Protein AF-A0A8S2VS71-F1 (afdb_monomer)

Nearest PDB structures (foldseek):
  1zvr-assembly1_A  TM=9.811E-01  e=5.058E-03  Homo sapiens
  5gnh-assembly3_B  TM=9.885E-01  e=1.245E-02  Homo sapiens
  5gnh-assembly2_A  TM=9.883E-01  e=1.328E-02  Homo sapiens
  5c16-assembly4_D  TM=9.719E-01  e=1.832E-02  Homo sapiens

pLDDT: mean 90.44, std 6.62, range [66.88, 97.38]

Sequence (92 aa):
YWLNELNKLISVPLCLDNLFAFKFALSKTNQERSLRDRFNDEFTRLQLDSYPWRLTEINRKYELCTSYPEFCIVPSAITDDELFEVAKFRSY

Structure (mmCIF, N/CA/C/O backbone):
data_AF-A0A8S2VS71-F1
#
_entry.id   AF-A0A8S2VS71-F1
#
loop_
_atom_site.group_PDB
_atom_site.id
_atom_site.type_symbol
_atom_site.label_atom_id
_atom_site.label_alt_id
_atom_site.label_comp_id
_atom_site.label_asym_id
_atom_site.label_entity_id
_atom_site.label_seq_id
_atom_site.pdbx_PDB_ins_code
_atom_site.Cartn_x
_atom_site.Cartn_y
_atom_site.Cartn_z
_atom_site.occupancy
_atom_site.B_iso_or_equiv
_atom_site.auth_seq_id
_atom_site.auth_comp_id
_atom_site.auth_asym_id
_atom_site.auth_atom_id
_atom_site.pdbx_PDB_model_num
ATOM 1 N N . TYR A 1 1 ? 22.774 5.960 -40.030 1.00 73.81 1 TYR A N 1
ATOM 2 C CA . TYR A 1 1 ? 22.949 4.765 -39.180 1.00 73.81 1 TYR A CA 1
ATOM 3 C C . TYR A 1 1 ? 22.589 5.073 -37.724 1.00 73.81 1 TYR A C 1
ATOM 5 O O . TYR A 1 1 ? 21.568 4.583 -37.271 1.00 73.81 1 TYR A O 1
ATOM 13 N N . TRP A 1 2 ? 23.295 5.982 -37.039 1.00 83.38 2 TRP A N 1
ATOM 14 C CA . TRP A 1 2 ? 23.028 6.340 -35.630 1.00 83.38 2 TRP A CA 1
ATOM 15 C C . TRP A 1 2 ? 21.657 6.963 -35.323 1.00 83.38 2 TRP A C 1
ATOM 17 O O . TRP A 1 2 ? 21.066 6.627 -34.305 1.00 83.38 2 TRP A O 1
ATOM 27 N N . LEU A 1 3 ? 21.123 7.823 -36.199 1.00 87.75 3 LEU A N 1
ATOM 28 C CA . LEU A 1 3 ? 19.816 8.468 -35.986 1.00 87.75 3 LEU A CA 1
ATOM 29 C C . LEU A 1 3 ? 18.673 7.447 -35.843 1.00 87.75 3 LEU A C 1
ATOM 31 O O . LEU A 1 3 ? 17.806 7.597 -34.990 1.00 87.75 3 LEU A O 1
ATOM 35 N N . ASN A 1 4 ? 18.696 6.383 -36.649 1.00 86.56 4 ASN A N 1
ATOM 36 C CA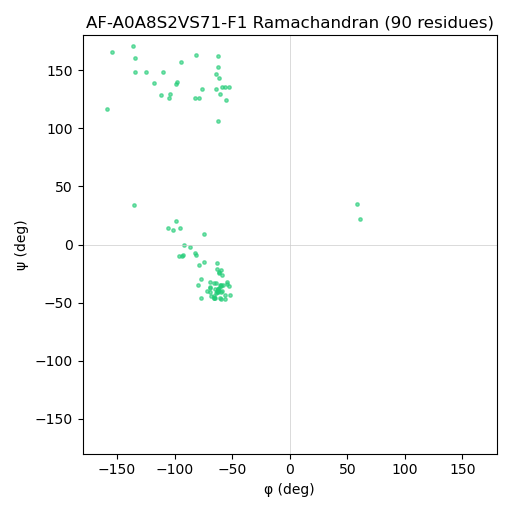 . ASN A 1 4 ? 17.670 5.341 -36.603 1.00 86.56 4 ASN A CA 1
ATOM 37 C C . ASN A 1 4 ? 17.763 4.514 -35.320 1.00 86.56 4 ASN A C 1
ATOM 39 O O . ASN A 1 4 ? 16.733 4.155 -34.761 1.00 86.56 4 ASN A O 1
ATOM 43 N N . GLU A 1 5 ? 18.975 4.238 -34.838 1.00 84.50 5 GLU A N 1
ATOM 44 C CA . GLU A 1 5 ? 19.170 3.535 -33.567 1.00 84.50 5 GLU A CA 1
ATOM 45 C C . GLU A 1 5 ? 18.757 4.395 -32.370 1.00 84.50 5 GLU A C 1
ATOM 47 O O . GLU A 1 5 ? 18.069 3.912 -31.475 1.00 84.50 5 GLU A O 1
ATOM 52 N N . LEU A 1 6 ? 19.075 5.692 -32.390 1.00 84.00 6 LEU A N 1
ATOM 53 C CA . LEU A 1 6 ? 18.588 6.630 -31.379 1.00 84.00 6 LEU A CA 1
ATOM 54 C C . LEU A 1 6 ? 17.059 6.692 -31.358 1.00 84.00 6 LEU A C 1
ATOM 56 O O . LEU A 1 6 ? 16.470 6.553 -30.290 1.00 84.00 6 LEU A O 1
ATOM 60 N N . ASN A 1 7 ? 16.420 6.816 -32.525 1.00 86.12 7 ASN A N 1
ATOM 61 C CA . ASN A 1 7 ? 14.961 6.852 -32.634 1.00 86.12 7 ASN A CA 1
ATOM 62 C C . ASN A 1 7 ? 14.293 5.585 -32.080 1.00 86.12 7 ASN A C 1
ATOM 64 O O . ASN A 1 7 ? 13.234 5.691 -31.471 1.00 86.12 7 ASN A O 1
ATOM 68 N N . LYS A 1 8 ? 14.913 4.406 -32.221 1.00 82.38 8 LYS A N 1
ATOM 69 C CA . LYS A 1 8 ? 14.418 3.157 -31.610 1.00 82.38 8 LYS A CA 1
ATOM 70 C C . LYS A 1 8 ? 14.552 3.136 -30.084 1.00 82.38 8 LYS A C 1
ATOM 72 O O . LYS A 1 8 ? 13.744 2.503 -29.415 1.00 82.38 8 LYS A O 1
ATOM 77 N N . LEU A 1 9 ? 15.577 3.783 -29.525 1.00 82.00 9 LEU A N 1
ATOM 78 C CA . LEU A 1 9 ? 15.804 3.816 -28.074 1.00 82.00 9 LEU A CA 1
ATOM 79 C C . LEU A 1 9 ? 14.911 4.832 -27.357 1.00 82.00 9 LEU A C 1
ATOM 81 O O . LEU A 1 9 ? 14.509 4.583 -26.224 1.00 82.00 9 LEU A O 1
ATOM 85 N N . ILE A 1 10 ? 14.619 5.964 -28.002 1.00 83.94 10 ILE A N 1
ATOM 86 C CA . ILE A 1 10 ? 13.784 7.031 -27.425 1.00 83.94 10 ILE A CA 1
ATOM 87 C C . ILE A 1 10 ? 12.300 6.896 -27.786 1.00 83.94 10 ILE A C 1
ATOM 89 O O . ILE A 1 10 ? 11.477 7.646 -27.262 1.00 83.94 10 ILE A O 1
ATOM 93 N N . SER A 1 11 ? 11.946 5.984 -28.698 1.00 87.38 11 SER A N 1
ATOM 94 C CA . SER A 1 11 ? 10.550 5.734 -29.051 1.00 87.38 11 SER A CA 1
ATOM 95 C C . SER A 1 11 ? 9.752 5.226 -27.855 1.00 87.38 11 SER A C 1
ATOM 97 O O . SER A 1 11 ? 10.291 4.561 -26.970 1.00 87.38 11 SER A O 1
ATOM 99 N N . VAL A 1 12 ? 8.446 5.494 -27.870 1.00 89.12 12 VAL A N 1
ATOM 100 C CA . VAL A 1 12 ? 7.519 4.990 -26.854 1.00 89.12 12 VAL A CA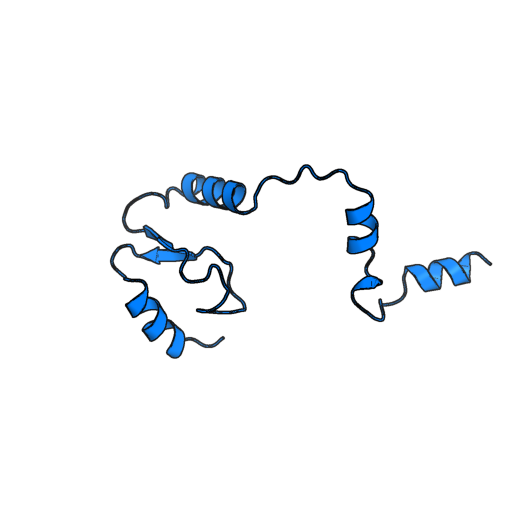 1
ATOM 101 C C . VAL A 1 12 ? 7.623 3.457 -26.783 1.00 89.12 12 VAL A C 1
ATOM 103 O O . VAL A 1 12 ? 7.458 2.792 -27.809 1.00 89.12 12 VAL A O 1
ATOM 106 N N . PRO A 1 13 ? 7.896 2.880 -25.601 1.00 88.62 13 PRO A N 1
ATOM 107 C CA . PRO A 1 13 ? 7.980 1.436 -25.429 1.00 88.62 13 PRO A CA 1
ATOM 108 C C . PRO A 1 13 ? 6.654 0.764 -25.792 1.00 88.62 13 PRO A C 1
ATOM 110 O O . PRO A 1 13 ? 5.600 1.142 -25.289 1.00 88.62 13 PRO A O 1
ATOM 113 N N . LEU A 1 14 ? 6.709 -0.259 -26.645 1.00 87.75 14 LEU A N 1
ATOM 114 C CA . LEU A 1 14 ? 5.516 -0.986 -27.104 1.00 87.75 14 LEU A CA 1
ATOM 115 C C . LEU A 1 14 ? 4.988 -2.006 -26.080 1.00 87.75 14 LEU A C 1
ATOM 117 O O . LEU A 1 14 ? 3.856 -2.465 -26.190 1.00 87.75 14 LEU A O 1
ATOM 121 N N . CYS A 1 15 ? 5.811 -2.379 -25.099 1.00 88.81 15 CYS A N 1
ATOM 122 C CA . CYS A 1 15 ? 5.457 -3.270 -23.998 1.00 88.81 15 CYS A CA 1
ATOM 123 C C . CYS A 1 15 ? 6.354 -2.985 -22.785 1.00 88.81 15 CYS A C 1
ATOM 125 O O . CYS A 1 15 ? 7.382 -2.311 -22.914 1.00 88.81 15 CYS A O 1
ATOM 127 N N . LEU A 1 16 ? 5.973 -3.506 -21.614 1.00 90.38 16 LEU A N 1
ATOM 128 C CA . LEU A 1 16 ? 6.696 -3.281 -20.359 1.00 90.38 16 LEU A CA 1
ATOM 129 C C . LEU A 1 16 ? 8.170 -3.691 -20.458 1.00 90.38 16 LEU A C 1
ATOM 131 O O . LEU A 1 16 ? 9.030 -2.905 -20.077 1.00 90.38 16 LEU A O 1
ATOM 135 N N . ASP A 1 17 ? 8.475 -4.839 -21.064 1.00 88.62 17 ASP A N 1
ATOM 136 C CA . ASP A 1 17 ? 9.847 -5.364 -21.181 1.00 88.62 17 ASP A CA 1
ATOM 137 C C . ASP A 1 17 ? 10.806 -4.430 -21.940 1.00 88.62 17 ASP A C 1
ATOM 139 O O . ASP A 1 17 ? 12.027 -4.489 -21.772 1.00 88.62 17 ASP A O 1
ATOM 143 N N . ASN A 1 18 ? 10.262 -3.532 -22.767 1.00 88.12 18 ASN A N 1
ATOM 144 C CA . ASN A 1 18 ? 11.047 -2.554 -23.514 1.00 88.12 18 ASN A CA 1
ATOM 145 C C . ASN A 1 18 ? 11.418 -1.313 -22.691 1.00 88.12 18 ASN A C 1
ATOM 147 O O . ASN A 1 18 ? 12.210 -0.493 -23.161 1.00 88.12 18 ASN A O 1
ATOM 151 N N . LEU A 1 19 ? 10.887 -1.158 -21.473 1.00 89.69 19 LEU A N 1
ATOM 152 C CA . LEU A 1 19 ? 11.250 -0.054 -20.591 1.00 89.69 19 LEU A CA 1
ATOM 153 C C . LEU A 1 19 ? 12.727 -0.147 -20.190 1.00 89.69 19 LEU A C 1
ATOM 155 O O . LEU A 1 19 ? 13.2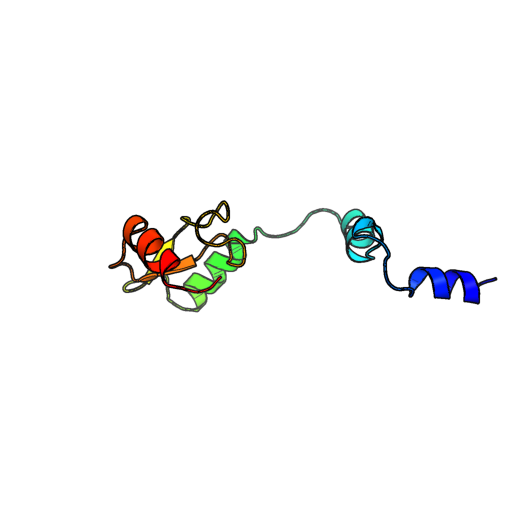24 -1.187 -19.754 1.00 89.69 19 LEU A O 1
ATOM 159 N N . PHE A 1 20 ? 13.421 0.992 -20.266 1.00 88.25 20 PHE A N 1
ATOM 160 C CA . PHE A 1 20 ? 14.815 1.119 -19.831 1.00 88.25 20 PHE A CA 1
ATOM 161 C C . PHE A 1 20 ? 15.028 0.622 -18.391 1.00 88.25 20 PHE A C 1
ATOM 163 O O . PHE A 1 20 ? 16.055 0.008 -18.103 1.00 88.25 20 PHE A O 1
ATOM 170 N N . ALA A 1 21 ? 14.039 0.835 -17.515 1.00 89.12 21 ALA A N 1
ATOM 171 C CA . ALA A 1 21 ? 14.080 0.445 -16.109 1.00 89.12 21 ALA A CA 1
ATOM 172 C C . ALA A 1 21 ? 14.448 -1.036 -15.901 1.00 89.12 21 ALA A C 1
ATOM 174 O O . ALA A 1 21 ? 15.311 -1.325 -15.076 1.00 89.12 21 ALA A O 1
ATOM 175 N N . 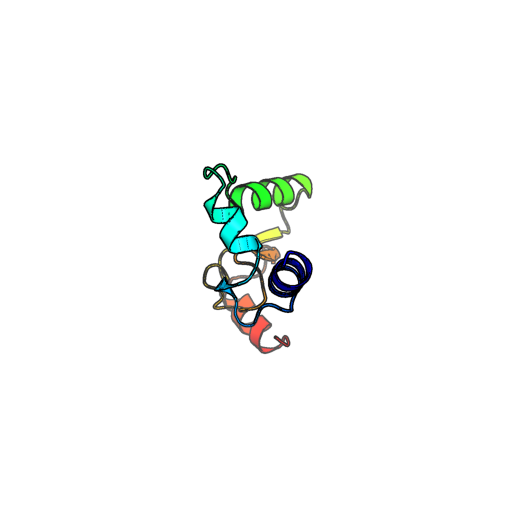PHE A 1 22 ? 13.879 -1.965 -16.682 1.00 88.50 22 PHE A N 1
ATOM 176 C CA . PHE A 1 22 ? 14.170 -3.399 -16.540 1.00 88.50 22 PHE A CA 1
ATOM 177 C C . PHE A 1 22 ? 15.602 -3.741 -16.953 1.00 88.50 22 PHE A C 1
ATOM 179 O O . PHE A 1 22 ? 16.311 -4.435 -16.227 1.00 88.50 22 PHE A O 1
ATOM 186 N N . LYS A 1 23 ? 16.072 -3.195 -18.081 1.00 88.12 23 LYS A N 1
ATOM 187 C CA . LYS A 1 23 ? 17.456 -3.394 -18.549 1.00 88.12 23 LYS A CA 1
ATOM 188 C C . LYS A 1 23 ? 18.471 -2.827 -17.557 1.00 88.12 23 LYS A C 1
ATOM 190 O O . LYS A 1 23 ? 19.501 -3.445 -17.301 1.00 88.12 23 LYS A O 1
ATOM 195 N N . PHE A 1 24 ? 18.166 -1.664 -16.984 1.00 87.81 24 PHE A N 1
ATOM 196 C CA . PHE A 1 24 ? 18.991 -1.045 -15.956 1.00 87.81 24 PHE A CA 1
ATOM 197 C C . PHE A 1 24 ? 19.017 -1.876 -14.669 1.00 87.81 24 PHE A C 1
ATOM 199 O O . PHE A 1 24 ? 20.101 -2.116 -14.140 1.00 87.81 24 PHE A O 1
ATOM 206 N N . ALA A 1 25 ? 17.866 -2.358 -14.195 1.00 87.19 25 ALA A N 1
ATOM 207 C CA . ALA A 1 25 ? 17.781 -3.170 -12.982 1.00 87.19 25 ALA A CA 1
ATOM 208 C C . ALA A 1 25 ? 18.616 -4.458 -13.086 1.00 87.19 25 ALA A C 1
ATOM 210 O O . ALA A 1 25 ? 19.351 -4.781 -12.158 1.00 87.19 25 ALA A O 1
ATOM 211 N N . LEU A 1 26 ? 18.604 -5.131 -14.245 1.00 86.56 26 LEU A N 1
ATOM 212 C CA . LEU A 1 26 ? 19.433 -6.319 -14.504 1.00 86.56 26 LEU A CA 1
ATOM 213 C C . LEU A 1 26 ? 20.945 -6.048 -14.422 1.00 86.56 26 LEU A C 1
ATOM 215 O O . LEU A 1 26 ? 21.723 -6.964 -14.172 1.00 86.56 26 LEU A O 1
ATOM 219 N N . SER A 1 27 ? 21.374 -4.800 -14.638 1.00 86.25 27 SER A N 1
ATOM 220 C CA . SER A 1 27 ? 22.788 -4.410 -14.553 1.00 86.25 27 SER A CA 1
ATOM 221 C C . SER A 1 27 ? 23.275 -4.144 -13.122 1.00 86.25 27 SER A C 1
ATOM 223 O O . SER A 1 27 ? 24.473 -3.946 -12.911 1.00 86.25 27 SER A O 1
ATOM 225 N N . LYS A 1 28 ? 22.369 -4.099 -12.134 1.00 83.62 28 LYS A N 1
ATOM 226 C CA . LYS A 1 28 ? 22.689 -3.780 -10.738 1.00 83.62 28 LYS A CA 1
ATOM 227 C C . LYS A 1 28 ? 22.845 -5.045 -9.895 1.00 83.62 28 LYS A C 1
ATOM 229 O O . LYS A 1 28 ? 22.068 -5.985 -10.003 1.00 83.62 28 LYS A O 1
ATOM 234 N N . THR A 1 29 ? 23.833 -5.050 -8.999 1.00 77.56 29 THR A N 1
ATOM 235 C CA . THR A 1 29 ? 23.941 -6.050 -7.928 1.00 77.56 29 THR A CA 1
ATOM 236 C C . THR A 1 29 ? 22.971 -5.686 -6.809 1.00 77.56 29 THR A C 1
ATOM 238 O O . THR A 1 29 ? 22.995 -4.557 -6.322 1.00 77.56 29 THR A O 1
ATOM 241 N N . ASN A 1 30 ? 22.112 -6.629 -6.425 1.00 69.62 30 ASN A N 1
ATOM 242 C CA . ASN A 1 30 ? 20.994 -6.393 -5.515 1.00 69.62 30 ASN A CA 1
ATOM 243 C C . ASN A 1 30 ? 21.486 -5.948 -4.124 1.00 69.62 30 ASN A C 1
ATOM 245 O O . ASN A 1 30 ? 22.023 -6.744 -3.357 1.00 69.62 30 ASN A O 1
ATOM 249 N N . GLN A 1 31 ? 21.313 -4.663 -3.817 1.00 66.88 31 GLN A N 1
ATOM 250 C CA . GLN A 1 31 ? 21.635 -4.048 -2.525 1.00 66.88 31 GLN A CA 1
ATOM 251 C C . GLN A 1 31 ? 20.492 -3.128 -2.068 1.00 66.88 31 GLN A C 1
ATOM 253 O O . GLN A 1 31 ? 20.705 -2.078 -1.465 1.00 66.88 31 GLN A O 1
ATOM 258 N N . GLU A 1 32 ? 19.253 -3.490 -2.391 1.00 71.62 32 GLU A N 1
ATOM 259 C CA . GLU A 1 32 ? 18.100 -2.705 -1.968 1.00 71.62 32 GLU A CA 1
ATOM 260 C C . GLU A 1 32 ? 17.701 -3.067 -0.535 1.00 71.62 32 GLU A C 1
ATOM 262 O O . GLU A 1 32 ? 17.489 -4.232 -0.198 1.00 71.62 32 GL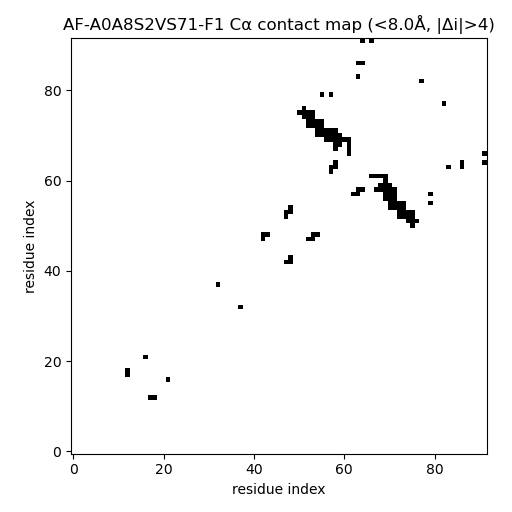U A O 1
ATOM 267 N N . ARG A 1 33 ? 17.607 -2.048 0.327 1.00 72.88 33 ARG A N 1
ATOM 268 C CA . ARG A 1 33 ? 16.970 -2.182 1.642 1.00 72.88 33 ARG A CA 1
ATOM 269 C C . ARG A 1 33 ? 15.502 -2.556 1.459 1.00 72.88 33 ARG A C 1
ATOM 271 O O . ARG A 1 33 ? 14.847 -2.030 0.557 1.00 72.88 33 ARG A O 1
ATOM 278 N N . SER A 1 34 ? 14.984 -3.403 2.348 1.00 85.44 34 SER A N 1
ATOM 279 C CA . SER A 1 34 ? 13.582 -3.816 2.315 1.00 85.44 34 SER A CA 1
ATOM 280 C C . SER A 1 34 ? 12.662 -2.595 2.361 1.00 85.44 34 SER A C 1
ATOM 282 O O . SER A 1 34 ? 12.865 -1.680 3.162 1.00 85.44 34 SER A O 1
ATOM 284 N N . LEU A 1 35 ? 11.621 -2.586 1.522 1.00 83.62 35 LEU A N 1
ATOM 285 C CA . LEU A 1 35 ? 10.574 -1.557 1.555 1.00 83.62 35 LEU A CA 1
ATOM 286 C C . L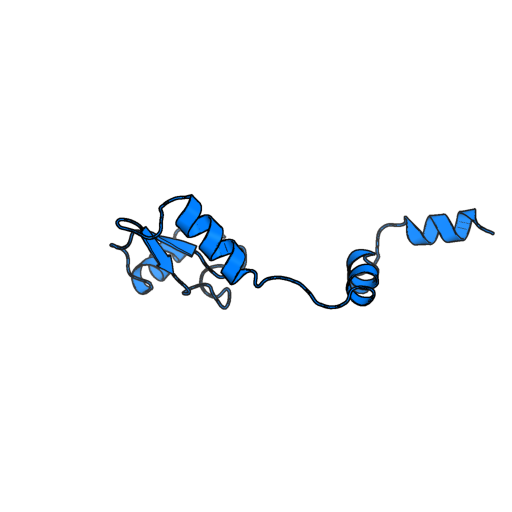EU A 1 35 ? 9.955 -1.434 2.951 1.00 83.62 35 LEU A C 1
ATOM 288 O O . LEU A 1 35 ? 9.643 -0.329 3.388 1.00 83.62 35 LEU A O 1
ATOM 292 N N . ARG A 1 36 ? 9.853 -2.562 3.664 1.00 86.50 36 ARG A N 1
ATOM 293 C CA . ARG A 1 36 ? 9.367 -2.626 5.043 1.00 86.50 36 ARG A CA 1
ATOM 294 C C . ARG A 1 36 ? 10.261 -1.851 6.006 1.00 86.50 36 ARG A C 1
ATOM 296 O O . ARG A 1 36 ? 9.744 -1.160 6.874 1.00 86.50 36 ARG A O 1
ATOM 303 N N . ASP A 1 37 ? 11.579 -1.934 5.839 1.00 89.81 37 ASP A N 1
ATOM 304 C CA . ASP A 1 37 ? 12.521 -1.220 6.705 1.00 89.81 37 ASP A CA 1
ATOM 305 C C . ASP A 1 37 ? 12.368 0.288 6.506 1.00 89.81 37 ASP A C 1
ATOM 307 O O . ASP A 1 37 ? 12.199 1.019 7.474 1.00 89.81 37 ASP A O 1
ATOM 311 N N . ARG A 1 38 ? 12.293 0.743 5.245 1.00 89.69 38 ARG A N 1
ATOM 312 C CA . ARG A 1 38 ? 12.054 2.165 4.940 1.00 89.69 38 ARG A CA 1
ATOM 313 C C . ARG A 1 38 ? 10.710 2.659 5.471 1.00 89.69 38 ARG A C 1
ATOM 315 O O . ARG A 1 38 ? 10.609 3.796 5.915 1.00 89.69 38 ARG A O 1
ATOM 322 N N . PHE A 1 39 ? 9.680 1.819 5.407 1.00 92.00 39 PHE A N 1
ATOM 323 C CA . PHE A 1 39 ? 8.373 2.149 5.959 1.00 92.00 39 PHE A CA 1
ATOM 324 C C . PHE A 1 39 ? 8.433 2.301 7.484 1.00 92.00 39 PHE A C 1
ATOM 326 O O . PHE A 1 39 ? 7.918 3.281 8.013 1.00 92.00 39 PHE A O 1
ATOM 333 N N . ASN A 1 40 ? 9.081 1.366 8.184 1.00 91.44 40 ASN A N 1
ATOM 334 C CA . ASN A 1 40 ? 9.236 1.424 9.638 1.00 91.44 40 ASN A CA 1
ATOM 335 C C . ASN A 1 40 ? 10.054 2.645 10.077 1.00 91.44 40 ASN A C 1
ATOM 337 O O . ASN A 1 40 ? 9.674 3.308 11.039 1.00 91.44 40 ASN A O 1
ATOM 341 N N . ASP A 1 41 ? 11.119 2.982 9.341 1.00 93.31 41 ASP A N 1
ATOM 342 C CA . ASP A 1 41 ? 11.903 4.196 9.583 1.00 93.31 41 ASP A CA 1
ATOM 343 C C . ASP A 1 41 ? 11.001 5.442 9.528 1.00 93.31 41 ASP A C 1
ATOM 345 O O . ASP A 1 41 ? 11.036 6.278 10.431 1.00 93.31 41 ASP A O 1
ATOM 349 N N . GLU A 1 42 ? 10.141 5.549 8.509 1.00 94.94 42 GLU A N 1
ATOM 350 C CA . GLU A 1 42 ? 9.201 6.668 8.370 1.00 94.94 42 GLU A CA 1
ATOM 351 C C . GLU A 1 4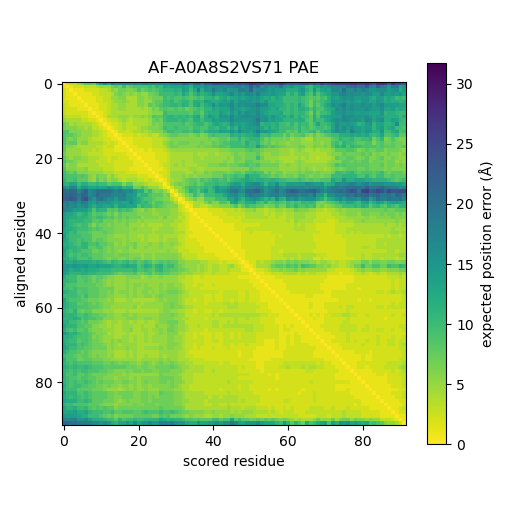2 ? 8.088 6.651 9.427 1.00 94.94 42 GLU A C 1
ATOM 353 O O . GLU A 1 42 ? 7.706 7.706 9.936 1.00 94.94 42 GLU A O 1
ATOM 358 N N . PHE A 1 43 ? 7.602 5.468 9.804 1.00 94.62 43 PHE A N 1
ATOM 359 C CA . PHE A 1 43 ? 6.597 5.288 10.851 1.00 94.62 43 PHE A CA 1
ATOM 360 C C . PHE A 1 43 ? 7.093 5.814 12.205 1.00 94.62 43 PHE A C 1
ATOM 362 O O . PHE A 1 43 ? 6.397 6.596 12.860 1.00 94.62 43 PHE A O 1
ATOM 369 N N . THR A 1 44 ? 8.332 5.477 12.574 1.00 94.50 44 THR A N 1
ATOM 370 C CA . THR A 1 44 ? 8.991 5.995 13.780 1.00 94.50 44 THR A CA 1
ATOM 371 C C . THR A 1 44 ? 9.384 7.467 13.632 1.00 94.50 44 THR A C 1
ATOM 373 O O . THR A 1 44 ? 9.182 8.246 14.563 1.00 94.50 44 THR A O 1
ATOM 376 N N . ARG A 1 45 ? 9.888 7.906 12.466 1.00 96.19 45 ARG A N 1
ATOM 377 C CA . ARG A 1 45 ? 10.242 9.321 12.218 1.00 96.19 45 ARG A CA 1
ATOM 378 C C . ARG A 1 45 ? 9.047 10.254 12.426 1.00 96.19 45 ARG A C 1
ATOM 380 O O . ARG A 1 45 ? 9.224 11.384 12.879 1.00 96.19 45 ARG A O 1
ATOM 387 N N . LEU A 1 46 ? 7.846 9.785 12.089 1.00 96.44 46 LEU A N 1
ATOM 388 C CA . LEU A 1 46 ? 6.587 10.507 12.270 1.00 96.44 46 LEU A CA 1
ATOM 389 C C . LEU A 1 46 ? 5.947 10.309 13.655 1.00 96.44 46 LEU A C 1
ATOM 391 O O . LEU A 1 46 ? 4.918 10.928 13.913 1.00 96.44 46 LEU A O 1
ATOM 395 N N . GLN A 1 47 ? 6.545 9.497 14.535 1.00 94.88 47 GLN A N 1
ATOM 396 C CA . GLN A 1 47 ? 6.038 9.186 15.883 1.00 94.88 47 GLN A CA 1
ATOM 397 C C . GLN A 1 47 ? 4.633 8.562 15.865 1.00 94.88 47 GLN A C 1
ATOM 399 O O . GLN A 1 47 ? 3.797 8.819 16.732 1.00 94.88 47 GLN A O 1
ATOM 404 N N . LEU A 1 48 ? 4.360 7.752 14.839 1.00 95.56 48 LEU A N 1
ATOM 405 C CA . LEU A 1 48 ? 3.089 7.044 14.671 1.00 95.56 48 LEU A CA 1
ATOM 406 C C . LEU A 1 48 ? 3.124 5.639 15.291 1.00 95.56 48 LEU A C 1
ATOM 408 O O . LEU A 1 48 ? 2.119 4.937 15.283 1.00 95.56 48 LEU A O 1
ATOM 412 N N . ASP A 1 49 ? 4.258 5.244 15.867 1.00 89.88 49 ASP A N 1
ATOM 413 C CA . ASP A 1 49 ? 4.508 3.973 16.552 1.00 89.88 49 ASP A CA 1
ATOM 414 C C . ASP A 1 49 ? 3.860 3.867 17.942 1.00 89.88 49 ASP A C 1
ATOM 416 O O . ASP A 1 49 ? 4.089 2.905 18.677 1.00 89.88 49 ASP A O 1
ATOM 420 N N . SER A 1 50 ? 3.001 4.825 18.292 1.00 89.62 50 SER A N 1
ATOM 421 C CA . SER A 1 50 ? 2.261 4.864 19.549 1.00 89.62 50 SER A CA 1
ATOM 422 C C . SER A 1 50 ? 0.789 5.249 19.347 1.00 89.62 50 SER A C 1
ATOM 424 O O . SER A 1 50 ? 0.349 5.624 18.257 1.00 89.62 50 SER A O 1
ATOM 426 N N . TYR A 1 51 ? -0.007 5.130 20.416 1.00 92.19 51 TYR A N 1
ATOM 427 C CA . TYR A 1 51 ? -1.424 5.503 20.413 1.00 92.19 51 TYR A CA 1
ATOM 428 C C . TYR A 1 51 ? -1.616 6.947 19.899 1.00 92.19 51 TYR A C 1
ATOM 430 O O . TYR A 1 51 ? -0.895 7.840 20.345 1.00 92.19 51 TYR A O 1
ATOM 438 N N . PRO A 1 52 ? -2.600 7.221 19.018 1.00 95.25 52 PRO A N 1
ATOM 439 C CA . PRO A 1 52 ? -3.757 6.387 18.680 1.00 95.25 52 PRO A CA 1
ATOM 440 C C . PRO A 1 52 ? -3.608 5.566 17.394 1.00 95.25 52 PRO A C 1
ATOM 442 O O . PRO A 1 52 ? -4.629 5.188 16.823 1.00 95.25 52 PRO A O 1
ATOM 445 N N . TRP A 1 53 ? -2.389 5.318 16.911 1.00 96.81 53 TRP A N 1
ATOM 446 C CA . TRP A 1 53 ? -2.153 4.672 15.619 1.00 96.81 53 TRP A CA 1
ATOM 447 C C . TRP A 1 53 ? -1.590 3.257 15.764 1.00 96.81 53 TRP A C 1
ATOM 449 O O . TRP A 1 53 ? -0.865 2.935 16.707 1.00 96.81 53 TRP A O 1
ATOM 459 N N . ARG A 1 54 ? -1.933 2.394 14.805 1.00 95.25 54 ARG A N 1
ATOM 460 C CA . ARG A 1 54 ? -1.335 1.069 14.638 1.00 95.25 54 ARG A CA 1
ATOM 461 C C . ARG A 1 54 ? -0.997 0.821 13.176 1.00 95.25 54 ARG A C 1
ATOM 463 O O . ARG A 1 54 ? -1.703 1.267 12.270 1.00 95.25 54 ARG A O 1
ATOM 470 N N . LEU A 1 55 ? 0.054 0.043 12.964 1.00 94.56 55 LEU A N 1
ATOM 471 C CA . LEU A 1 55 ? 0.340 -0.565 11.675 1.00 94.56 55 LEU A CA 1
ATOM 472 C C . LEU A 1 55 ? -0.611 -1.750 11.452 1.00 94.56 55 LEU A C 1
ATOM 474 O O . LEU A 1 55 ? -0.791 -2.576 12.347 1.00 94.56 55 LEU A O 1
ATOM 478 N N . THR A 1 56 ? -1.205 -1.845 10.265 1.00 94.56 56 THR A N 1
ATOM 479 C CA . THR A 1 56 ? -1.949 -3.026 9.816 1.00 94.56 56 THR A CA 1
ATOM 480 C C . THR A 1 56 ? -1.303 -3.633 8.572 1.00 94.56 56 THR A C 1
ATOM 482 O O . THR A 1 56 ? -0.869 -2.919 7.664 1.00 94.56 56 THR A O 1
ATOM 485 N N . GLU A 1 57 ? -1.244 -4.967 8.544 1.00 95.19 57 GLU A N 1
ATOM 486 C CA . GLU A 1 57 ? -0.798 -5.770 7.397 1.00 95.19 57 GLU A CA 1
ATOM 487 C C .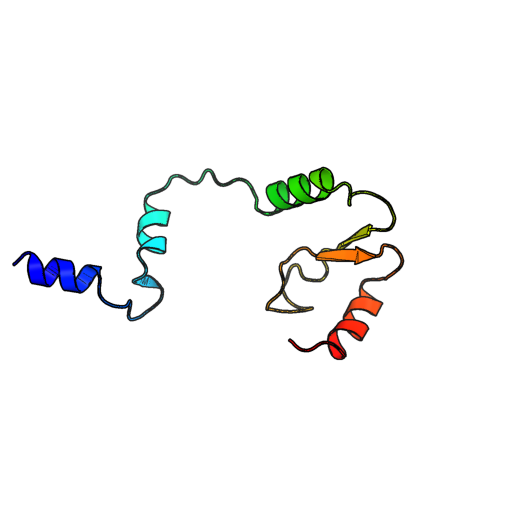 GLU A 1 57 ? -1.994 -6.368 6.624 1.00 95.19 57 GLU A C 1
ATOM 489 O O . GLU A 1 57 ? -1.809 -7.231 5.767 1.00 95.19 57 GLU A O 1
ATOM 494 N N . ILE A 1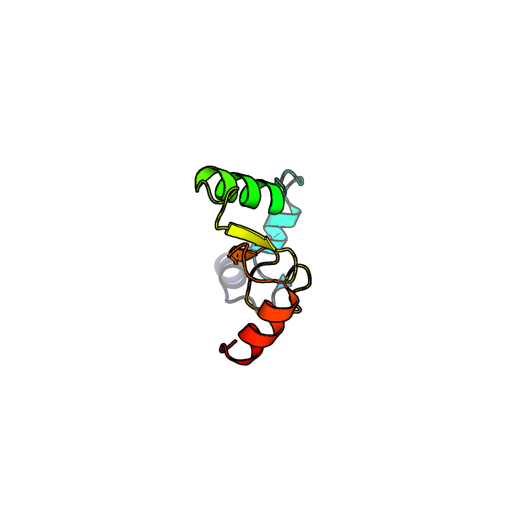 58 ? -3.226 -5.914 6.900 1.00 96.25 58 ILE A N 1
ATOM 495 C CA . ILE A 1 58 ? -4.459 -6.411 6.260 1.00 96.25 58 ILE A CA 1
ATOM 496 C C . ILE A 1 58 ? -4.410 -6.334 4.726 1.00 96.25 58 ILE A C 1
ATOM 498 O O . ILE A 1 58 ? -4.954 -7.192 4.038 1.00 96.25 58 ILE A O 1
ATOM 502 N N . ASN A 1 59 ? -3.710 -5.336 4.174 1.00 96.19 59 ASN A N 1
ATOM 503 C CA . ASN A 1 59 ? -3.572 -5.151 2.732 1.00 96.19 59 ASN A CA 1
ATOM 504 C C . ASN A 1 59 ? -2.284 -5.762 2.160 1.00 96.19 59 ASN A C 1
ATOM 506 O O . ASN A 1 59 ? -1.933 -5.482 1.017 1.00 96.19 59 ASN A O 1
ATOM 510 N N . ARG A 1 60 ? -1.571 -6.623 2.901 1.00 95.31 60 ARG A N 1
ATOM 511 C CA . ARG A 1 60 ? -0.284 -7.192 2.458 1.00 95.31 60 ARG A CA 1
ATOM 512 C C . ARG A 1 60 ? -0.376 -7.970 1.143 1.00 95.31 60 ARG A C 1
ATOM 514 O O . ARG A 1 60 ? 0.607 -8.087 0.422 1.00 95.31 60 ARG A O 1
ATOM 521 N N . LYS A 1 61 ? -1.554 -8.515 0.839 1.00 95.88 61 LYS A N 1
ATOM 522 C CA . LYS A 1 61 ? -1.859 -9.204 -0.424 1.00 95.88 61 LYS A CA 1
ATOM 523 C C . LYS A 1 61 ? -2.748 -8.386 -1.358 1.00 95.88 61 LYS A C 1
ATOM 525 O O . LYS A 1 61 ? -3.288 -8.943 -2.307 1.00 95.88 61 LYS A O 1
ATOM 530 N N . TYR A 1 62 ? -2.903 -7.090 -1.092 1.00 95.62 62 TYR A N 1
ATOM 531 C CA . TYR A 1 62 ? -3.738 -6.181 -1.873 1.00 95.62 62 TYR A CA 1
ATOM 532 C C . TYR A 1 62 ? -5.234 -6.563 -1.893 1.00 95.62 62 TYR A C 1
ATOM 534 O O . TYR A 1 62 ? -5.968 -6.174 -2.797 1.00 95.62 62 TYR A O 1
ATOM 542 N N . GLU A 1 63 ? -5.690 -7.338 -0.901 1.00 94.00 63 GLU A N 1
ATOM 543 C CA . GLU A 1 63 ? -7.068 -7.847 -0.806 1.00 94.00 63 GLU A CA 1
ATOM 544 C C . GLU A 1 63 ? -8.061 -6.780 -0.317 1.00 94.00 63 GLU A C 1
ATOM 546 O O . GLU A 1 63 ? -9.229 -6.814 -0.698 1.00 94.00 63 GLU A O 1
ATOM 551 N N . LEU A 1 64 ? -7.607 -5.823 0.504 1.00 94.81 64 LEU A N 1
ATOM 552 C CA . LEU A 1 64 ? -8.441 -4.712 0.969 1.00 94.81 64 LEU A CA 1
ATOM 553 C C . LEU A 1 64 ? -8.604 -3.657 -0.135 1.00 94.81 64 LEU A C 1
ATOM 555 O O . LEU A 1 64 ? -9.708 -3.172 -0.371 1.00 94.81 64 LEU A O 1
ATOM 559 N N . CYS A 1 65 ? -7.502 -3.291 -0.796 1.00 95.00 65 CYS A N 1
ATOM 560 C CA . CYS A 1 65 ? -7.474 -2.358 -1.917 1.00 95.00 65 CYS A CA 1
ATOM 561 C C . CYS A 1 65 ? -6.194 -2.553 -2.752 1.00 95.00 65 CYS A C 1
ATOM 563 O O . CYS A 1 65 ? -5.081 -2.286 -2.293 1.00 95.00 65 CYS A O 1
ATOM 565 N N . THR A 1 66 ? -6.359 -2.957 -4.011 1.00 95.62 66 THR A N 1
ATOM 566 C CA . THR A 1 66 ? -5.297 -3.134 -5.010 1.00 95.62 66 THR A CA 1
ATOM 567 C C . THR A 1 66 ? -4.515 -1.879 -5.412 1.00 95.62 66 THR A C 1
ATOM 569 O O . THR A 1 66 ? -3.422 -2.022 -5.958 1.00 95.62 66 THR A O 1
ATOM 572 N N . SER A 1 67 ? -4.998 -0.665 -5.119 1.00 95.19 67 SER A N 1
ATOM 573 C CA . SER A 1 67 ? -4.284 0.590 -5.412 1.00 95.19 67 SER A CA 1
ATOM 574 C C . SER A 1 67 ? -3.499 1.114 -4.207 1.00 95.19 67 SER A C 1
ATOM 576 O O . SER A 1 67 ? -2.699 2.042 -4.345 1.00 95.19 67 SER A O 1
ATOM 578 N N . TYR A 1 68 ? -3.710 0.530 -3.023 1.00 95.31 68 TYR A N 1
ATOM 579 C CA . TYR A 1 68 ? -3.077 0.955 -1.777 1.00 95.31 68 TYR A CA 1
ATOM 580 C C . TYR A 1 68 ? -1.810 0.138 -1.489 1.00 95.31 68 TYR A C 1
ATOM 582 O O . TYR A 1 68 ? -1.684 -0.992 -1.960 1.00 95.31 68 TYR A O 1
ATOM 590 N N . PRO A 1 69 ? -0.870 0.668 -0.683 1.00 93.94 69 PRO A N 1
ATOM 591 C CA . PRO A 1 69 ? 0.309 -0.081 -0.253 1.00 93.94 69 PRO A CA 1
ATOM 592 C C . PRO A 1 69 ? -0.029 -1.328 0.580 1.00 93.94 69 PRO A C 1
ATOM 594 O O . PRO A 1 69 ? -1.104 -1.427 1.175 1.00 93.94 69 PRO A O 1
ATOM 597 N N . GLU A 1 70 ? 0.940 -2.242 0.695 1.00 94.25 70 GLU A N 1
ATOM 598 C CA . GLU A 1 70 ? 0.845 -3.467 1.516 1.00 94.25 70 GLU A CA 1
ATOM 599 C C . GLU A 1 70 ? 0.629 -3.177 3.007 1.00 94.25 70 GLU A C 1
ATOM 601 O O . GLU A 1 70 ? -0.070 -3.913 3.703 1.00 94.25 70 GLU A O 1
ATOM 606 N N . PHE A 1 71 ? 1.238 -2.093 3.489 1.00 93.94 71 PHE A N 1
ATOM 607 C CA . PHE A 1 71 ? 1.209 -1.655 4.878 1.00 93.94 71 PHE A CA 1
ATOM 608 C C . PHE A 1 71 ? 0.415 -0.357 4.992 1.00 93.94 71 PHE A C 1
ATOM 610 O O . PHE A 1 71 ? 0.689 0.609 4.277 1.00 93.94 71 PHE A O 1
ATOM 617 N N . CYS A 1 72 ? -0.550 -0.323 5.907 1.00 94.44 72 CYS A N 1
ATOM 618 C CA . CYS A 1 72 ? -1.378 0.854 6.161 1.00 94.44 72 CYS A CA 1
ATOM 619 C C . CYS A 1 72 ? -1.310 1.245 7.639 1.00 94.44 72 CYS A C 1
ATOM 621 O O . CYS A 1 72 ? -1.167 0.393 8.513 1.00 94.44 72 CYS A O 1
ATOM 623 N N . ILE A 1 73 ? -1.433 2.540 7.925 1.00 96.25 73 ILE A N 1
ATOM 624 C CA . ILE A 1 73 ? -1.528 3.058 9.294 1.00 96.25 73 ILE A CA 1
ATOM 625 C C . ILE A 1 73 ? -2.980 3.434 9.536 1.00 96.25 73 ILE A C 1
ATOM 627 O O . ILE A 1 73 ? -3.571 4.189 8.764 1.00 96.25 73 ILE A O 1
ATOM 631 N N . VAL A 1 74 ? -3.553 2.889 10.600 1.00 96.56 74 VAL A N 1
ATOM 632 C CA . VAL A 1 74 ? -4.967 3.051 10.949 1.00 96.56 74 VAL A CA 1
ATOM 633 C C . VAL A 1 74 ? -5.100 3.371 12.436 1.00 96.56 74 VAL A C 1
ATOM 635 O O . VAL A 1 74 ? -4.172 3.104 13.203 1.00 96.56 74 VAL A O 1
ATOM 638 N N . PRO A 1 75 ? -6.228 3.943 12.884 1.00 97.38 75 PRO A N 1
ATOM 639 C CA . PRO A 1 75 ? -6.470 4.126 14.308 1.00 97.38 75 PRO A CA 1
ATOM 640 C C . PRO A 1 75 ? -6.448 2.791 15.071 1.00 97.38 75 PRO A C 1
ATOM 642 O O . PRO A 1 75 ? -7.083 1.823 14.655 1.00 97.38 75 PRO A O 1
ATOM 645 N N . SER A 1 76 ? -5.778 2.743 16.224 1.00 96.44 76 SER A N 1
ATOM 646 C CA . SER A 1 76 ? -5.663 1.544 17.071 1.00 96.44 76 SER A CA 1
ATOM 647 C C . SER A 1 76 ? -7.001 1.054 17.616 1.00 96.44 76 SER A C 1
ATOM 649 O O . SER A 1 76 ? -7.113 -0.106 17.993 1.00 96.44 76 SER A O 1
ATOM 651 N N . ALA A 1 77 ? -8.005 1.931 17.662 1.00 96.56 77 ALA A N 1
ATOM 652 C CA . ALA A 1 77 ? -9.356 1.603 18.101 1.00 96.56 77 ALA A CA 1
ATOM 653 C C . ALA A 1 77 ? -10.162 0.795 17.068 1.00 96.56 77 ALA A C 1
ATOM 655 O O . ALA A 1 77 ? -11.202 0.260 17.428 1.00 96.56 77 ALA A O 1
ATOM 656 N N . ILE A 1 78 ? -9.709 0.728 15.810 1.00 96.56 78 ILE A N 1
ATOM 657 C CA . ILE A 1 78 ? -10.416 0.060 14.711 1.00 96.56 78 ILE A CA 1
ATOM 658 C C . ILE A 1 78 ? -9.738 -1.280 14.423 1.00 96.56 78 ILE A C 1
ATOM 660 O O . ILE A 1 78 ? -8.517 -1.341 14.237 1.00 96.56 78 ILE A O 1
ATOM 664 N N . THR A 1 79 ? -10.525 -2.347 14.361 1.00 97.00 79 THR A N 1
ATOM 665 C CA . THR A 1 79 ? -10.102 -3.714 14.020 1.00 97.00 79 THR A CA 1
ATOM 666 C C . THR A 1 79 ? -9.986 -3.918 12.508 1.00 97.00 79 THR A C 1
ATOM 668 O O . THR A 1 79 ? -10.496 -3.132 11.716 1.00 97.00 79 THR A O 1
ATOM 671 N N . ASP A 1 80 ? -9.292 -4.972 12.080 1.00 96.62 80 ASP A N 1
ATOM 672 C CA . ASP A 1 80 ? -9.162 -5.279 10.650 1.00 96.62 80 ASP A CA 1
ATOM 673 C C . ASP A 1 80 ? -10.514 -5.673 10.010 1.00 96.62 80 ASP A C 1
ATOM 675 O O . ASP A 1 80 ? -10.785 -5.285 8.875 1.00 96.62 80 ASP A O 1
ATOM 679 N N . ASP A 1 81 ? -11.416 -6.326 10.751 1.00 96.31 81 ASP A N 1
ATOM 680 C CA . ASP A 1 81 ? -12.772 -6.644 10.272 1.00 96.31 81 ASP A CA 1
ATOM 681 C C . ASP A 1 81 ? -13.600 -5.375 10.001 1.00 96.31 81 ASP A C 1
ATOM 683 O O . ASP A 1 81 ? -14.268 -5.258 8.972 1.00 96.31 81 ASP A O 1
ATOM 687 N N . GLU A 1 82 ? -13.509 -4.374 10.881 1.00 97.12 82 GLU A N 1
ATOM 688 C CA . GLU A 1 82 ? -14.154 -3.073 10.668 1.00 97.12 82 GLU A CA 1
ATOM 689 C C . GLU A 1 82 ? -13.573 -2.336 9.451 1.00 97.12 82 GLU A C 1
ATOM 691 O O . GLU A 1 82 ? -14.313 -1.654 8.738 1.00 97.12 82 GLU A O 1
ATOM 696 N N . LEU A 1 83 ? -12.274 -2.493 9.160 1.00 96.75 83 LEU A N 1
ATOM 697 C CA . LEU A 1 83 ? -11.662 -1.912 7.959 1.00 96.75 83 LEU A CA 1
ATOM 698 C C . LEU A 1 83 ? -12.233 -2.511 6.673 1.00 96.75 83 LEU A C 1
ATOM 700 O O . LEU A 1 83 ? -12.445 -1.762 5.718 1.00 96.75 83 LEU A O 1
ATOM 704 N N . PHE A 1 84 ? -12.519 -3.816 6.642 1.00 94.56 84 PHE A N 1
ATOM 705 C CA . PHE A 1 84 ? -13.178 -4.440 5.491 1.00 94.56 84 PHE A CA 1
ATOM 706 C C . PHE A 1 84 ? -14.570 -3.860 5.246 1.00 94.56 84 PHE A C 1
ATOM 708 O O . PHE A 1 84 ? -14.931 -3.597 4.098 1.00 94.56 84 PHE A O 1
ATOM 715 N N . GLU A 1 85 ? -15.345 -3.616 6.304 1.00 95.62 85 GLU A N 1
ATOM 716 C CA . GLU A 1 85 ? -16.650 -2.971 6.160 1.00 95.62 85 GLU A CA 1
ATOM 717 C C . GLU A 1 85 ? -16.511 -1.526 5.673 1.00 95.62 85 GLU A C 1
ATOM 719 O O . GLU A 1 85 ? -17.198 -1.132 4.732 1.00 95.62 85 GLU A O 1
ATOM 724 N N . VAL A 1 86 ? -15.574 -0.750 6.232 1.00 94.75 86 VAL A N 1
ATOM 725 C CA . VAL A 1 86 ? -15.316 0.639 5.809 1.00 94.75 86 VAL A CA 1
ATOM 726 C C . VAL A 1 86 ? -14.859 0.719 4.351 1.00 94.75 86 VAL A C 1
ATOM 728 O O . VAL A 1 86 ? -15.277 1.632 3.634 1.00 94.75 86 VAL A O 1
ATOM 731 N N . ALA A 1 87 ? -14.037 -0.227 3.891 1.00 94.75 87 ALA A N 1
ATOM 732 C CA . ALA A 1 87 ? -13.537 -0.254 2.519 1.00 94.75 87 ALA A CA 1
ATOM 733 C C . ALA A 1 87 ? -14.670 -0.345 1.487 1.00 94.75 87 ALA A C 1
ATOM 735 O O . ALA A 1 87 ? -14.604 0.332 0.465 1.00 94.75 87 ALA A O 1
ATOM 736 N N . LYS A 1 88 ? -15.760 -1.071 1.783 1.00 93.94 88 LYS A N 1
ATOM 737 C CA . LYS A 1 88 ? -16.933 -1.179 0.889 1.00 93.94 88 LYS A CA 1
ATOM 738 C C . LYS A 1 88 ? -17.625 0.163 0.618 1.00 93.94 88 LYS A C 1
ATOM 740 O O . LYS A 1 88 ? -18.310 0.297 -0.392 1.00 93.94 88 LYS A O 1
ATOM 745 N N . PHE A 1 89 ? -17.471 1.146 1.507 1.00 95.75 89 PHE A N 1
ATOM 746 C CA . PHE A 1 89 ? -18.067 2.482 1.367 1.00 95.75 89 PHE A CA 1
ATOM 747 C C . PHE A 1 89 ? -17.134 3.506 0.711 1.00 95.75 89 PHE A C 1
ATOM 749 O O . PHE A 1 89 ? -17.565 4.620 0.407 1.00 95.75 89 PHE A O 1
ATOM 756 N N . ARG A 1 90 ? -15.852 3.178 0.527 1.00 93.25 90 ARG A N 1
ATOM 757 C CA . ARG A 1 90 ? -14.869 4.062 -0.104 1.00 93.25 90 ARG A CA 1
ATOM 758 C C . ARG A 1 90 ? -14.704 3.664 -1.565 1.00 93.25 90 ARG A C 1
ATOM 760 O O . ARG A 1 90 ? -14.648 2.486 -1.894 1.00 93.25 90 ARG A O 1
ATOM 767 N N . SER A 1 91 ? -14.620 4.656 -2.444 1.00 90.56 91 SER A N 1
ATOM 768 C CA . SER A 1 91 ? -14.263 4.405 -3.838 1.00 90.56 91 SER A CA 1
ATOM 769 C C . SER A 1 91 ? -12.840 3.857 -3.937 1.00 90.56 91 SER A C 1
ATOM 771 O O . SER A 1 91 ? -11.974 4.246 -3.150 1.00 90.56 91 SER A O 1
ATOM 773 N N . TYR A 1 92 ? -12.639 2.984 -4.921 1.00 78.50 92 TYR A N 1
ATOM 774 C CA . TYR A 1 92 ? -11.354 2.396 -5.285 1.00 78.50 92 TYR A CA 1
ATOM 775 C C . TYR A 1 92 ? -10.506 3.338 -6.153 1.00 78.50 92 TYR A C 1
ATOM 777 O O . TYR A 1 92 ? -11.103 3.990 -7.044 1.00 78.50 92 TYR A O 1
#

Foldseek 3Di:
DVVVVVCQLPDDDPDPCSDPVVVVVVVDDDPDDDPVVVVVVVCVVVVQVDPQKDKDQLCLVPPLHVVDDSIDIDGNVDDSVNSSVVSVVDDD

Radius of gyration: 20.35 Å; Cα contacts (8 Å, |Δi|>4): 62; chains: 1; bounding box: 42×20×60 Å

Solvent-accessible surface area (backbone atoms only — not comparable to full-atom values): 5837 Å² total; per-residue (Å²): 116,68,68,62,55,49,52,65,71,74,44,84,62,91,49,76,85,63,36,66,66,59,63,53,54,74,73,53,81,94,78,78,76,56,70,66,55,58,50,50,52,51,37,53,75,68,64,45,80,40,87,65,35,33,84,41,63,78,22,60,81,33,76,71,41,77,89,51,65,40,66,47,81,43,53,59,90,59,53,73,71,57,48,59,59,53,46,76,76,49,87,131

Organism: NCBI:txid392030

Mean predicted aligned error: 6.29 Å

Secondary structure (DSSP, 8-state):
-HHHHHHHHHSPPSSGGGSHHHHHHHTS---PPPHHHHHHHHHHHTT-SSTTEEEE-TTTTSSS-TTS-SSEEEETTS-HHHHHHHHTTS--

InterPro domains:
  IPR010569 Myotubularin-like, phosphatase domain [PF06602] (20-91)
  IPR010569 Myotubularin-like, phosphatase domain [PS51339] (33-92)
  IPR029021 Protein-tyrosine phosphatase-like [SSF52799] (40-91)
  IPR030564 Myotubularin [PTHR10807] (2-91)